Protein AF-A0A1E2WK47-F1 (afdb_monomer_lite)

Radius of gyration: 13.28 Å; chains: 1; bounding box: 25×28×36 Å

Secondary structure (DSSP, 8-state):
-HHHHTT----TTTHHHHTT--TT---HHHHHHHHHHTT---------TT-GGGSPSSEEEEETTTEEEEEEEEETTEEEEE--

Structure (mmCIF, N/CA/C/O backbone):
data_AF-A0A1E2WK47-F1
#
_entry.id   AF-A0A1E2WK47-F1
#
loop_
_atom_site.group_PDB
_atom_site.id
_atom_site.type_symbol
_atom_site.label_atom_id
_atom_site.label_alt_id
_atom_site.label_comp_id
_atom_site.label_asym_id
_atom_site.label_entity_id
_atom_site.label_seq_id
_atom_site.pdbx_PDB_ins_code
_atom_site.Cartn_x
_atom_site.Cartn_y
_atom_site.Cartn_z
_atom_site.occupancy
_atom_site.B_iso_or_equiv
_atom_site.auth_seq_id
_atom_site.auth_comp_id
_atom_site.auth_asym_id
_atom_site.auth_atom_id
_atom_site.pdbx_PDB_model_num
ATOM 1 N N . MET A 1 1 ? -3.345 3.738 -9.138 1.00 89.88 1 MET A N 1
ATOM 2 C CA . MET A 1 1 ? -4.007 4.403 -7.992 1.00 89.88 1 MET A CA 1
ATOM 3 C C . MET A 1 1 ? -2.997 5.042 -7.043 1.00 89.88 1 MET A C 1
ATOM 5 O O . MET A 1 1 ? -2.915 6.258 -7.042 1.00 89.88 1 MET A O 1
ATOM 9 N N . ILE A 1 2 ? -2.185 4.276 -6.297 1.00 92.25 2 ILE A N 1
ATOM 10 C CA . ILE A 1 2 ? -1.221 4.846 -5.324 1.00 92.25 2 ILE A CA 1
ATOM 11 C C . ILE A 1 2 ? -0.241 5.839 -5.965 1.00 92.25 2 ILE A C 1
ATOM 13 O O . ILE A 1 2 ? -0.041 6.922 -5.430 1.00 92.25 2 ILE A O 1
ATOM 17 N N . SER A 1 3 ? 0.319 5.530 -7.136 1.00 91.50 3 SER A N 1
ATOM 18 C CA . SER A 1 3 ? 1.234 6.467 -7.801 1.00 91.50 3 SER A CA 1
ATOM 19 C C . SER A 1 3 ? 0.572 7.785 -8.197 1.00 91.50 3 SER A C 1
ATOM 21 O O . SER A 1 3 ? 1.155 8.839 -7.980 1.00 91.50 3 SER A O 1
ATOM 23 N N . GLN A 1 4 ? -0.681 7.747 -8.660 1.00 90.69 4 GLN A N 1
ATOM 24 C CA . GLN A 1 4 ? -1.446 8.960 -8.975 1.00 90.69 4 GLN A CA 1
ATOM 25 C C . GLN A 1 4 ? -1.729 9.806 -7.727 1.00 90.69 4 GLN A C 1
ATOM 27 O O . GLN A 1 4 ? -1.708 11.027 -7.817 1.00 90.69 4 GLN A O 1
ATOM 32 N N . TYR A 1 5 ? -1.945 9.179 -6.563 1.00 91.12 5 TYR A N 1
ATOM 33 C CA . TYR A 1 5 ? -2.097 9.894 -5.289 1.00 91.12 5 TYR A CA 1
ATOM 34 C C . TYR A 1 5 ? -0.845 10.708 -4.925 1.00 91.12 5 TYR A C 1
ATOM 36 O O . TYR A 1 5 ? -0.958 11.786 -4.352 1.00 91.12 5 TYR A O 1
ATOM 44 N N . TRP A 1 6 ? 0.336 10.232 -5.323 1.00 91.31 6 TRP A N 1
ATOM 45 C CA . TRP A 1 6 ? 1.614 10.933 -5.168 1.00 91.31 6 TRP A CA 1
ATOM 46 C C . TRP A 1 6 ? 2.033 11.722 -6.420 1.00 91.31 6 TRP A C 1
ATOM 48 O O . TRP A 1 6 ? 3.219 11.969 -6.624 1.00 91.31 6 TRP A O 1
ATOM 58 N N . SER A 1 7 ? 1.079 12.094 -7.280 1.00 91.44 7 SER A N 1
ATOM 59 C CA . SER A 1 7 ? 1.308 12.867 -8.513 1.00 91.44 7 SER A CA 1
ATOM 60 C C . SER A 1 7 ? 2.251 12.210 -9.534 1.00 91.44 7 SER A C 1
ATOM 62 O O . SER A 1 7 ? 2.735 12.871 -10.451 1.00 91.44 7 SER A O 1
ATOM 64 N N . LEU A 1 8 ? 2.483 10.899 -9.425 1.00 89.69 8 LEU A N 1
ATOM 65 C CA . LEU A 1 8 ? 3.223 10.113 -10.406 1.00 89.69 8 LEU A CA 1
ATOM 66 C C . LEU A 1 8 ? 2.244 9.489 -11.411 1.00 89.69 8 LEU A C 1
ATOM 68 O O . LEU A 1 8 ? 1.588 8.474 -11.148 1.00 89.69 8 LEU A O 1
ATOM 72 N N . CYS A 1 9 ? 2.156 10.107 -12.587 1.00 86.25 9 CYS A N 1
ATOM 73 C CA . CYS A 1 9 ? 1.342 9.623 -13.696 1.00 86.25 9 CYS A CA 1
ATOM 74 C C . CYS A 1 9 ? 2.033 8.451 -14.399 1.00 86.25 9 CYS A C 1
ATOM 76 O O . CYS A 1 9 ? 3.000 8.629 -15.135 1.00 86.25 9 CYS A O 1
ATOM 78 N N . LEU A 1 10 ? 1.510 7.244 -14.189 1.00 84.19 10 LEU A N 1
ATOM 79 C CA . LEU A 1 10 ? 1.970 6.036 -14.868 1.00 84.19 10 LEU A CA 1
ATOM 80 C C . LEU A 1 10 ? 1.036 5.686 -16.023 1.00 84.19 10 LEU A C 1
ATOM 82 O O . LEU A 1 10 ? -0.187 5.765 -15.889 1.00 84.19 10 LEU A O 1
ATOM 86 N N . ASN A 1 11 ? 1.613 5.243 -17.139 1.00 81.88 11 ASN A N 1
ATOM 87 C CA . ASN A 1 11 ? 0.836 4.682 -18.233 1.00 81.88 11 ASN A CA 1
ATOM 88 C C . ASN A 1 11 ? 0.344 3.275 -17.841 1.00 81.88 11 ASN A C 1
ATOM 90 O O . ASN A 1 11 ? 1.135 2.372 -17.563 1.00 81.88 11 ASN A O 1
ATOM 94 N N . LEU A 1 12 ? -0.978 3.090 -17.825 1.00 75.12 12 LEU A N 1
ATOM 95 C CA . LEU A 1 12 ? -1.616 1.821 -17.464 1.00 75.12 12 LEU A CA 1
ATOM 96 C C . LEU A 1 12 ? -1.243 0.675 -18.414 1.00 75.12 12 LEU A C 1
ATOM 98 O O . LEU A 1 12 ? -1.239 -0.475 -17.990 1.00 75.12 12 LEU A O 1
ATOM 102 N N . TYR A 1 13 ? -0.881 0.974 -19.662 1.00 74.31 13 TYR A N 1
ATOM 103 C CA . TYR A 1 13 ? -0.478 -0.034 -20.643 1.00 74.31 13 TYR A CA 1
ATOM 104 C C . TYR A 1 13 ? 0.956 -0.541 -20.433 1.00 74.31 13 TYR A C 1
ATOM 106 O O . TYR A 1 13 ? 1.265 -1.671 -20.805 1.00 74.31 13 TYR A O 1
ATOM 114 N N . THR A 1 14 ? 1.837 0.254 -19.816 1.00 71.62 14 THR A N 1
ATOM 115 C CA . THR A 1 14 ? 3.245 -0.125 -19.588 1.00 71.62 14 THR A CA 1
ATOM 116 C C . THR A 1 14 ? 3.473 -0.743 -18.208 1.00 71.62 14 THR A C 1
ATOM 118 O O . THR A 1 14 ? 4.392 -1.539 -18.028 1.00 71.62 14 THR A O 1
ATOM 121 N N . LEU A 1 15 ? 2.606 -0.441 -17.239 1.00 72.31 15 LEU A N 1
ATOM 122 C CA . LEU A 1 15 ? 2.653 -0.982 -15.876 1.00 72.31 15 LEU A CA 1
ATOM 123 C C . LEU A 1 15 ? 2.701 -2.526 -15.820 1.00 72.31 15 LEU A C 1
ATOM 125 O O . LEU A 1 15 ? 3.578 -3.059 -15.139 1.00 72.31 15 LEU A O 1
ATOM 129 N N . PRO A 1 16 ? 1.843 -3.270 -16.548 1.00 67.69 16 PRO A N 1
ATOM 130 C CA . PRO A 1 16 ? 1.894 -4.733 -16.566 1.00 67.69 16 PRO A CA 1
ATOM 131 C C . PRO A 1 16 ? 3.193 -5.296 -17.159 1.00 67.69 16 PRO A C 1
ATOM 133 O O . PRO A 1 16 ? 3.668 -6.342 -16.716 1.00 67.69 16 PRO A O 1
ATOM 136 N N . GLN A 1 17 ? 3.798 -4.588 -18.121 1.00 62.56 17 GLN A N 1
ATOM 137 C CA . GLN A 1 17 ? 5.075 -4.983 -18.726 1.00 62.56 17 GLN A CA 1
ATOM 138 C C . GLN A 1 17 ? 6.228 -4.856 -17.721 1.00 62.56 17 GLN A C 1
ATOM 140 O O . GLN A 1 17 ? 7.065 -5.751 -17.626 1.00 62.56 17 GLN A O 1
ATOM 145 N N . LEU A 1 18 ? 6.226 -3.792 -16.909 1.00 62.75 18 LEU A N 1
ATOM 146 C CA . LEU A 1 18 ? 7.181 -3.606 -15.806 1.00 62.75 18 LEU A CA 1
ATOM 147 C C . LEU A 1 18 ? 7.000 -4.656 -14.701 1.00 62.75 18 LEU A C 1
ATOM 149 O O . LEU A 1 18 ? 7.959 -5.048 -14.040 1.00 62.75 18 LEU A O 1
ATOM 153 N N . ALA A 1 19 ? 5.768 -5.125 -14.521 1.00 61.28 19 ALA A N 1
ATOM 154 C CA . ALA A 1 19 ? 5.387 -6.061 -13.476 1.00 61.28 19 ALA A CA 1
ATOM 155 C C . ALA A 1 19 ? 5.545 -7.542 -13.833 1.00 61.28 19 ALA A C 1
ATOM 157 O O . ALA A 1 19 ? 5.296 -8.383 -12.970 1.00 61.28 19 ALA A O 1
ATOM 158 N N . ARG A 1 20 ? 5.989 -7.863 -15.063 1.00 60.00 20 ARG A N 1
ATOM 159 C CA . ARG A 1 20 ? 6.107 -9.242 -15.587 1.00 60.00 20 ARG A CA 1
ATOM 160 C C . ARG A 1 20 ? 4.865 -10.072 -15.237 1.00 60.00 20 ARG A C 1
ATOM 162 O O . ARG A 1 20 ? 4.971 -11.202 -14.766 1.00 60.00 20 ARG A O 1
ATOM 169 N N . VAL A 1 21 ? 3.688 -9.458 -15.380 1.00 59.12 21 VAL A N 1
ATOM 170 C CA . VAL A 1 21 ? 2.419 -10.080 -14.997 1.00 59.12 21 VAL A CA 1
ATOM 171 C C . VAL A 1 21 ? 2.078 -11.127 -16.041 1.00 59.12 21 VAL A C 1
ATOM 173 O O . VAL A 1 21 ? 1.502 -10.812 -17.080 1.00 59.12 21 VAL A O 1
ATOM 176 N N . ASP A 1 22 ? 2.418 -12.382 -15.767 1.00 52.41 22 ASP A N 1
ATOM 177 C CA . ASP A 1 22 ? 1.767 -13.482 -16.462 1.00 52.41 22 ASP A CA 1
ATOM 178 C C . ASP A 1 22 ? 0.271 -13.427 -16.146 1.00 52.41 22 ASP A C 1
ATOM 180 O O . ASP A 1 22 ? -0.150 -13.016 -15.061 1.00 52.41 22 ASP A O 1
ATOM 184 N N . HIS A 1 23 ? -0.539 -13.867 -17.101 1.00 54.81 23 HIS A N 1
ATOM 185 C CA . HIS A 1 23 ? -2.002 -13.736 -17.187 1.00 54.81 23 HIS A CA 1
ATOM 186 C C . HIS A 1 23 ? -2.790 -14.379 -16.017 1.00 54.81 23 HIS A C 1
ATOM 188 O O . HIS A 1 23 ? -4.003 -14.545 -16.098 1.00 54.81 23 HIS A O 1
ATOM 194 N N . ARG A 1 24 ? -2.109 -14.808 -14.948 1.00 56.66 24 ARG A N 1
ATOM 195 C CA . ARG A 1 24 ? -2.615 -15.675 -13.882 1.00 56.66 24 ARG A CA 1
ATOM 196 C C . ARG A 1 24 ? -2.780 -14.977 -12.526 1.00 56.66 24 ARG A C 1
ATOM 198 O O . ARG A 1 24 ? -3.710 -15.350 -11.815 1.00 56.66 24 ARG A O 1
ATOM 205 N N . ARG A 1 25 ? -1.937 -13.993 -12.173 1.00 68.69 25 ARG A N 1
ATOM 206 C CA . ARG A 1 25 ? -2.067 -13.041 -11.036 1.00 68.69 25 ARG A CA 1
ATOM 207 C C . ARG A 1 25 ? -0.708 -12.400 -10.740 1.00 68.69 25 ARG A C 1
ATOM 209 O O . ARG A 1 25 ? 0.316 -13.070 -10.821 1.00 68.69 25 ARG A O 1
ATOM 216 N N . VAL A 1 26 ? -0.703 -11.139 -10.309 1.00 77.94 26 VAL A N 1
ATOM 217 C CA . VAL A 1 26 ? 0.484 -10.524 -9.687 1.00 77.94 26 VAL A CA 1
ATOM 218 C C . VAL A 1 26 ? 0.641 -11.099 -8.283 1.00 77.94 26 VAL A C 1
ATOM 220 O O . VAL A 1 26 ? -0.316 -11.079 -7.521 1.00 77.94 26 VAL A O 1
ATOM 223 N N . SER A 1 27 ? 1.819 -11.610 -7.927 1.00 83.06 27 SER A N 1
ATOM 224 C CA . SER A 1 27 ? 2.112 -12.011 -6.545 1.00 83.06 27 SER A CA 1
ATOM 225 C C . SER A 1 27 ? 2.471 -10.795 -5.683 1.00 83.06 27 SER A C 1
ATOM 227 O O . SER A 1 27 ? 2.954 -9.786 -6.198 1.00 83.06 27 SER A O 1
ATOM 229 N N . LEU A 1 28 ? 2.333 -10.899 -4.355 1.00 85.38 28 LEU A N 1
ATOM 230 C CA . LEU A 1 28 ? 2.766 -9.843 -3.424 1.00 85.38 28 LEU A CA 1
ATOM 231 C C . LEU A 1 28 ? 4.241 -9.452 -3.624 1.00 85.38 28 LEU A C 1
ATOM 233 O O . LEU A 1 28 ? 4.593 -8.274 -3.576 1.00 85.38 28 LEU A O 1
ATOM 237 N N . GLN A 1 29 ? 5.105 -10.434 -3.888 1.00 85.31 29 GLN A N 1
ATOM 238 C CA . GLN A 1 29 ? 6.522 -10.194 -4.159 1.00 85.31 29 GLN A CA 1
ATOM 239 C C . GLN A 1 29 ? 6.732 -9.451 -5.487 1.00 85.31 29 GLN A C 1
ATOM 241 O O . GLN A 1 29 ? 7.544 -8.529 -5.550 1.00 85.31 29 GLN A O 1
ATOM 246 N N . GLY A 1 30 ? 5.985 -9.816 -6.535 1.00 85.50 30 GLY A N 1
ATOM 247 C CA . GLY A 1 30 ? 6.010 -9.109 -7.816 1.00 85.50 30 GLY A CA 1
ATOM 248 C C . GLY A 1 30 ? 5.559 -7.655 -7.670 1.00 85.50 30 GLY A C 1
A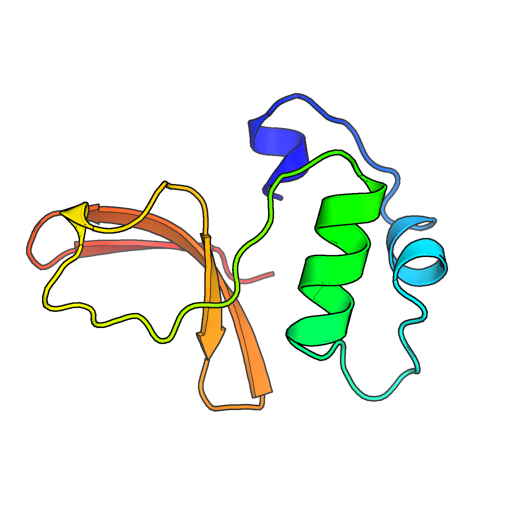TOM 249 O O . GLY A 1 30 ? 6.216 -6.749 -8.174 1.00 85.50 30 GLY A O 1
ATOM 250 N N . LEU A 1 31 ? 4.503 -7.421 -6.890 1.00 87.69 31 LEU A N 1
ATOM 251 C CA . LEU A 1 31 ? 3.985 -6.089 -6.590 1.00 87.69 31 LEU A CA 1
ATOM 252 C C . LEU A 1 31 ? 5.034 -5.202 -5.897 1.00 87.69 31 LEU A C 1
ATOM 254 O O . LEU A 1 31 ? 5.247 -4.058 -6.296 1.00 87.69 31 LEU A O 1
ATOM 258 N N . ALA A 1 32 ? 5.731 -5.736 -4.892 1.00 88.75 32 ALA A N 1
ATOM 259 C CA . ALA A 1 32 ? 6.794 -5.002 -4.213 1.00 88.75 32 ALA A CA 1
ATOM 260 C C . ALA A 1 32 ? 7.988 -4.730 -5.130 1.00 88.75 32 ALA A C 1
ATOM 262 O O . ALA A 1 32 ? 8.558 -3.641 -5.086 1.00 88.75 32 ALA A O 1
ATOM 263 N N . LYS A 1 33 ? 8.336 -5.678 -6.009 1.00 87.38 33 LYS A N 1
ATOM 264 C CA . LYS A 1 33 ? 9.409 -5.478 -6.986 1.00 87.38 33 LYS A CA 1
ATOM 265 C C . LYS A 1 33 ? 9.092 -4.328 -7.943 1.00 87.38 33 LYS A C 1
ATOM 267 O O . LYS A 1 33 ? 9.960 -3.505 -8.207 1.00 87.38 33 LYS A O 1
ATOM 272 N N . VAL A 1 34 ? 7.845 -4.236 -8.402 1.00 87.56 34 VAL A N 1
ATOM 273 C CA . VAL A 1 34 ? 7.362 -3.127 -9.241 1.00 87.56 34 VAL A CA 1
ATOM 274 C C . VAL A 1 34 ? 7.429 -1.807 -8.498 1.00 87.56 34 VAL A C 1
ATOM 276 O O . VAL A 1 34 ? 7.931 -0.830 -9.044 1.00 87.56 34 VAL A O 1
ATOM 279 N N . ALA A 1 35 ? 6.960 -1.774 -7.250 1.00 89.44 35 ALA A N 1
ATOM 280 C CA . ALA A 1 35 ? 7.017 -0.574 -6.428 1.00 89.44 35 ALA A CA 1
ATOM 281 C C . ALA A 1 35 ? 8.465 -0.075 -6.266 1.00 89.44 35 ALA A C 1
ATOM 283 O O . ALA A 1 35 ? 8.728 1.1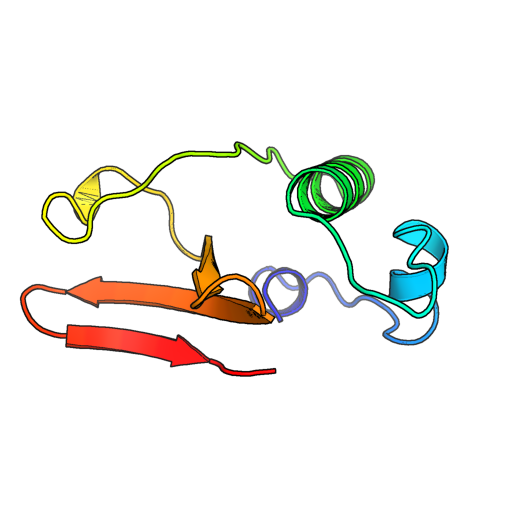04 -6.487 1.00 89.44 35 ALA A O 1
ATOM 284 N N . GLN A 1 36 ? 9.414 -0.978 -6.003 1.00 90.25 36 GLN A N 1
ATOM 285 C CA . GLN A 1 36 ? 10.842 -0.652 -5.946 1.00 90.25 36 GLN A CA 1
ATOM 286 C C . GLN A 1 36 ? 11.378 -0.119 -7.280 1.00 90.25 36 GLN A C 1
ATOM 288 O O . GLN A 1 36 ? 12.113 0.864 -7.296 1.00 90.25 36 GLN A O 1
ATOM 293 N N . THR A 1 37 ? 10.993 -0.717 -8.413 1.00 87.44 37 THR A N 1
ATOM 294 C CA . THR A 1 37 ? 11.379 -0.222 -9.747 1.00 87.44 37 THR A CA 1
ATOM 295 C C . THR A 1 37 ? 10.814 1.168 -10.047 1.00 87.44 37 THR A C 1
ATOM 297 O O . THR A 1 37 ? 11.443 1.939 -10.764 1.00 87.44 37 THR A O 1
ATOM 300 N N . LEU A 1 38 ? 9.664 1.516 -9.469 1.00 87.81 38 LEU A N 1
ATOM 301 C CA . LEU A 1 38 ? 9.066 2.851 -9.551 1.00 87.81 38 LEU A CA 1
ATOM 302 C C . LEU A 1 38 ? 9.674 3.854 -8.550 1.00 87.81 38 LEU A C 1
ATOM 304 O O . LEU A 1 38 ? 9.250 5.007 -8.527 1.00 87.81 38 LEU A O 1
ATOM 308 N N . GLY A 1 39 ? 10.652 3.436 -7.738 1.00 90.56 39 GLY A N 1
ATOM 309 C CA . GLY A 1 39 ? 11.339 4.284 -6.761 1.00 90.56 39 GLY A CA 1
ATOM 310 C C . GLY A 1 39 ? 10.686 4.338 -5.378 1.00 90.56 39 GLY A C 1
ATOM 311 O O . GLY A 1 39 ? 11.091 5.156 -4.556 1.00 90.56 39 GLY A O 1
ATOM 312 N N . TYR A 1 40 ? 9.695 3.489 -5.095 1.00 91.00 40 TYR A N 1
ATOM 313 C CA . TYR A 1 40 ? 9.111 3.389 -3.758 1.00 91.00 40 TYR A CA 1
ATOM 314 C C . TYR A 1 40 ? 9.929 2.469 -2.852 1.00 91.00 40 TYR A C 1
ATOM 316 O O . TYR A 1 40 ? 10.376 1.396 -3.262 1.00 91.00 40 TYR A O 1
ATOM 324 N N . GLU A 1 41 ? 10.015 2.828 -1.574 1.00 90.88 41 GLU A N 1
ATOM 325 C CA . GLU A 1 41 ? 10.358 1.869 -0.532 1.00 90.88 41 GLU A CA 1
ATOM 326 C C . GLU A 1 41 ? 9.120 1.015 -0.224 1.00 90.88 41 GLU A C 1
ATOM 328 O O . GLU A 1 41 ? 8.085 1.523 0.208 1.00 90.88 41 GLU A O 1
ATOM 333 N N . ALA A 1 42 ? 9.198 -0.285 -0.513 1.00 89.75 42 ALA A N 1
ATOM 334 C CA . ALA A 1 42 ? 8.084 -1.212 -0.356 1.00 89.75 42 ALA A CA 1
ATOM 335 C C . ALA A 1 42 ? 8.448 -2.342 0.609 1.00 89.75 42 ALA A C 1
ATOM 337 O O . ALA A 1 42 ? 9.439 -3.048 0.408 1.00 89.75 42 ALA A O 1
ATOM 338 N N . LEU A 1 43 ? 7.603 -2.537 1.622 1.00 88.12 43 LEU A N 1
ATOM 339 C CA . LEU A 1 43 ? 7.725 -3.593 2.623 1.00 88.12 43 LEU A CA 1
ATOM 340 C C . LEU A 1 43 ? 6.502 -4.510 2.559 1.00 88.12 43 LEU A C 1
ATOM 342 O O . LEU A 1 43 ? 5.364 -4.043 2.567 1.00 88.12 43 LEU A O 1
ATOM 346 N N . LEU A 1 44 ? 6.735 -5.824 2.527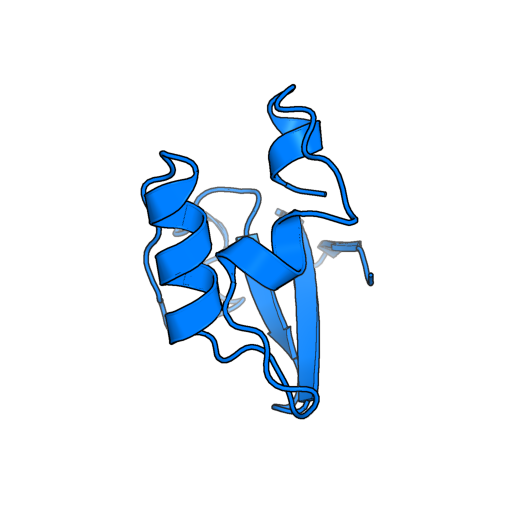 1.00 89.00 44 LEU A N 1
ATOM 347 C CA . LEU A 1 44 ? 5.674 -6.808 2.725 1.00 89.00 44 LEU A CA 1
ATOM 348 C C . LEU A 1 44 ? 5.550 -7.078 4.217 1.00 89.00 44 LEU A C 1
ATOM 350 O O . LEU A 1 44 ? 6.485 -7.572 4.846 1.00 89.00 44 LEU A O 1
ATOM 354 N N . VAL A 1 45 ? 4.381 -6.792 4.774 1.00 87.94 45 VAL A N 1
ATOM 355 C CA . VAL A 1 45 ? 4.105 -7.007 6.192 1.00 87.94 45 VAL A CA 1
ATOM 356 C C . VAL A 1 45 ? 2.830 -7.815 6.358 1.00 87.94 45 VAL A C 1
ATOM 358 O O . VAL A 1 45 ? 1.851 -7.628 5.634 1.00 87.94 45 VAL A O 1
ATOM 361 N N . ARG A 1 46 ? 2.817 -8.705 7.352 1.00 86.12 46 ARG A N 1
ATOM 362 C CA . ARG A 1 46 ? 1.568 -9.281 7.845 1.00 86.12 46 ARG A CA 1
ATOM 363 C C . ARG A 1 46 ? 0.932 -8.264 8.785 1.00 86.12 46 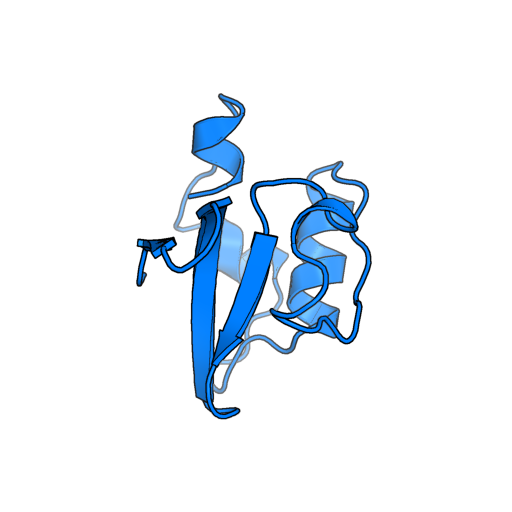ARG A C 1
ATOM 365 O O . ARG A 1 46 ? 1.374 -8.110 9.921 1.00 86.12 46 ARG A O 1
ATOM 372 N N . ALA A 1 47 ? -0.072 -7.552 8.287 1.00 82.50 47 ALA A N 1
ATOM 373 C CA . ALA A 1 47 ? -0.764 -6.530 9.055 1.00 82.50 47 ALA A CA 1
ATOM 374 C C . ALA A 1 47 ? -1.917 -7.104 9.891 1.00 82.50 47 ALA A C 1
ATOM 376 O O . ALA A 1 47 ? -2.512 -8.125 9.543 1.00 82.50 47 ALA A O 1
ATOM 377 N N . SER A 1 48 ? -2.244 -6.418 10.988 1.00 81.81 48 SER A N 1
ATOM 378 C CA . SER A 1 48 ? -3.463 -6.649 11.767 1.00 81.81 48 SER A CA 1
ATOM 379 C C . SER A 1 48 ? -4.276 -5.364 11.845 1.00 81.81 48 SER A C 1
ATOM 381 O O . SER A 1 48 ? -3.731 -4.305 12.159 1.00 81.81 48 SER A O 1
ATOM 383 N N . LEU A 1 49 ? -5.593 -5.467 11.647 1.00 77.06 49 LEU A N 1
ATOM 384 C CA . LEU A 1 49 ? -6.517 -4.337 11.799 1.00 77.06 49 LEU A CA 1
ATOM 385 C C . LEU A 1 49 ? -6.549 -3.780 13.230 1.00 77.06 49 LEU A C 1
ATOM 387 O O . LEU A 1 49 ? -6.950 -2.641 13.430 1.00 77.06 49 LEU A O 1
ATOM 391 N N . SER A 1 50 ? -6.088 -4.551 14.221 1.00 77.88 50 SER A N 1
ATOM 392 C CA . SER A 1 50 ? -5.989 -4.103 15.615 1.00 77.88 50 SER A CA 1
ATOM 393 C C . SER A 1 50 ? -4.885 -3.070 15.872 1.00 77.88 50 SER A C 1
ATOM 395 O O . SER A 1 50 ? -4.843 -2.500 16.959 1.00 77.88 50 SER A O 1
ATOM 397 N N . LYS A 1 51 ? -3.982 -2.830 14.910 1.00 76.19 51 LYS A N 1
ATOM 398 C CA . LYS A 1 51 ? -2.861 -1.881 15.040 1.00 76.19 51 LYS A CA 1
ATOM 399 C C . LYS A 1 51 ? -2.773 -0.941 13.828 1.00 76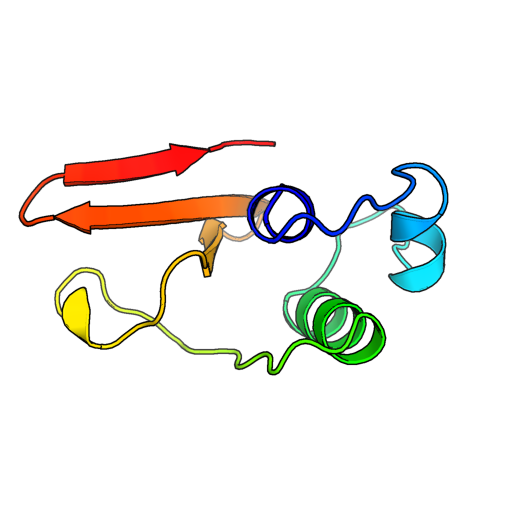.19 51 LYS A C 1
ATOM 401 O O . LYS A 1 51 ? -1.787 -0.982 13.093 1.00 76.19 51 LYS A O 1
ATOM 406 N N . PRO A 1 52 ? -3.796 -0.106 13.589 1.00 68.81 52 PRO A N 1
ATOM 407 C CA . PRO A 1 52 ? -3.876 0.712 12.381 1.00 68.81 52 PRO A CA 1
ATOM 408 C C . PRO A 1 52 ? -2.768 1.768 12.278 1.00 68.81 52 PRO A C 1
ATOM 410 O O . PRO A 1 52 ? -2.288 2.032 11.180 1.00 68.81 52 PRO A O 1
ATOM 413 N N . ASP A 1 53 ? -2.309 2.308 13.410 1.00 69.00 53 ASP A N 1
ATOM 414 C CA . ASP A 1 53 ? -1.287 3.365 13.452 1.00 69.00 53 ASP A CA 1
ATOM 415 C C . ASP A 1 53 ? 0.140 2.847 13.208 1.00 69.00 53 ASP A C 1
ATOM 417 O O . ASP A 1 53 ? 1.082 3.626 13.106 1.00 69.00 53 ASP A O 1
ATOM 421 N N . SER A 1 54 ? 0.325 1.526 13.113 1.00 74.44 54 SER A N 1
ATOM 422 C CA . SER A 1 54 ? 1.640 0.916 12.879 1.00 74.44 54 SER A CA 1
ATOM 423 C C . SER A 1 54 ? 2.084 0.947 11.414 1.00 74.44 54 SER A C 1
ATOM 425 O O . SER A 1 54 ? 3.196 0.512 11.121 1.00 74.44 54 SER A O 1
ATOM 427 N N . TYR A 1 55 ? 1.239 1.421 10.492 1.00 78.62 55 TYR A N 1
ATOM 428 C CA . TYR A 1 55 ? 1.484 1.305 9.055 1.00 78.62 55 TYR A CA 1
ATOM 429 C C . TYR A 1 55 ? 1.250 2.626 8.310 1.00 78.62 55 TYR A C 1
ATOM 431 O O . TYR A 1 55 ? 0.300 3.362 8.577 1.00 78.62 55 TYR A O 1
ATOM 439 N N . TYR A 1 56 ? 2.110 2.910 7.331 1.00 83.56 56 TYR A N 1
ATOM 440 C CA . TYR A 1 56 ? 2.017 4.097 6.479 1.00 83.56 56 TYR A CA 1
ATOM 441 C C . TYR A 1 56 ? 0.868 3.970 5.481 1.00 83.56 56 TYR A C 1
ATOM 443 O O . TYR A 1 56 ? 0.730 2.935 4.847 1.00 83.56 56 TYR A O 1
ATOM 451 N N . ASN A 1 57 ? 0.075 5.023 5.288 1.00 86.56 57 ASN A N 1
ATOM 452 C CA . ASN A 1 57 ? -0.963 5.066 4.254 1.00 86.56 57 ASN A CA 1
ATOM 453 C C . ASN A 1 57 ? -0.471 5.830 3.008 1.00 86.56 57 ASN A C 1
ATOM 455 O O . ASN A 1 57 ? 0.221 6.838 3.173 1.00 86.56 57 ASN A O 1
ATOM 459 N N . PRO A 1 58 ? -0.874 5.445 1.780 1.00 91.50 58 PRO A N 1
ATOM 460 C CA . PRO A 1 58 ? -1.745 4.315 1.427 1.00 91.50 58 PRO A CA 1
ATOM 461 C C . PRO A 1 58 ? -1.010 2.970 1.294 1.00 91.50 58 PRO A C 1
ATOM 463 O O . PRO A 1 58 ? 0.178 2.925 0.988 1.00 91.50 58 PRO A O 1
ATOM 466 N N . GLN A 1 59 ? -1.749 1.871 1.459 1.00 91.25 59 GLN A N 1
ATOM 467 C CA . GLN A 1 59 ? -1.235 0.494 1.446 1.00 91.25 59 GLN A CA 1
ATOM 468 C C . GLN A 1 59 ? -1.982 -0.360 0.425 1.00 91.25 59 GLN A C 1
ATOM 470 O O . GLN A 1 59 ? -3.133 -0.078 0.093 1.00 91.25 59 GLN A O 1
ATOM 475 N N . ILE A 1 60 ? -1.356 -1.447 -0.029 1.00 92.06 60 ILE A N 1
ATOM 476 C CA . ILE A 1 60 ? -2.030 -2.485 -0.818 1.00 92.06 60 ILE A CA 1
ATOM 477 C C . ILE A 1 60 ? -2.239 -3.696 0.085 1.00 92.06 60 ILE A C 1
ATOM 479 O O . ILE A 1 60 ? -1.276 -4.245 0.615 1.00 92.06 60 ILE A O 1
ATOM 483 N N . ALA A 1 61 ? -3.493 -4.111 0.256 1.00 91.00 61 ALA A N 1
ATOM 484 C CA . ALA A 1 61 ? -3.850 -5.274 1.057 1.00 91.00 61 ALA A CA 1
ATOM 485 C C . ALA A 1 61 ? -4.236 -6.451 0.159 1.00 91.00 61 ALA A C 1
ATOM 487 O O . ALA A 1 61 ? -4.949 -6.285 -0.835 1.00 91.00 61 ALA A O 1
ATOM 488 N N . HIS A 1 62 ? -3.779 -7.645 0.535 1.00 89.56 62 HIS A N 1
ATOM 489 C CA . HIS A 1 62 ? -4.239 -8.893 -0.063 1.00 89.56 62 HIS A CA 1
ATOM 490 C C . HIS A 1 62 ? -5.581 -9.285 0.557 1.00 89.56 62 HIS A C 1
ATOM 492 O O . HIS A 1 62 ? -5.713 -9.337 1.779 1.00 89.56 62 HIS A O 1
ATOM 498 N N . TRP A 1 63 ? -6.575 -9.545 -0.283 1.00 86.44 63 TRP A N 1
ATOM 499 C CA . TRP A 1 63 ? -7.937 -9.858 0.119 1.00 86.44 63 TRP A CA 1
ATOM 500 C C . TRP A 1 63 ? -8.304 -11.271 -0.328 1.00 86.44 63 TRP A C 1
ATOM 502 O O . TRP A 1 63 ? -8.357 -11.562 -1.526 1.00 86.44 63 TRP A O 1
ATOM 512 N N . GLN A 1 64 ? -8.569 -12.141 0.652 1.00 84.31 64 GLN A N 1
ATOM 513 C CA . GLN A 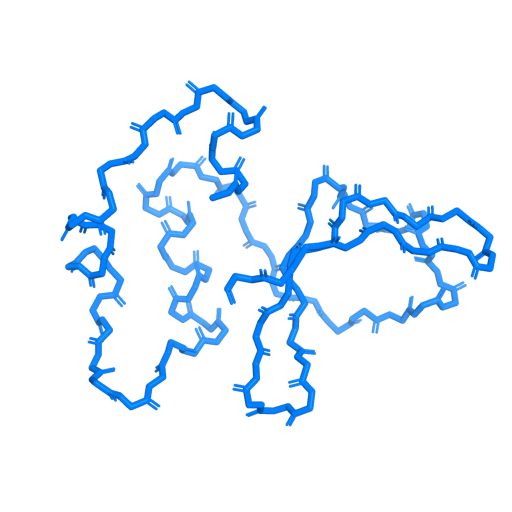1 64 ? -9.044 -13.518 0.452 1.00 84.31 64 GLN A CA 1
ATOM 514 C C . GLN A 1 64 ? -8.214 -14.342 -0.550 1.00 84.31 64 GLN A C 1
ATOM 516 O O . GLN A 1 64 ? -8.757 -15.176 -1.264 1.00 84.31 64 GLN A O 1
ATOM 521 N N . GLU A 1 65 ? -6.904 -14.104 -0.631 1.00 80.38 65 GLU A N 1
ATOM 522 C CA . GLU A 1 65 ? -5.980 -14.829 -1.519 1.00 80.38 65 GLU A CA 1
ATOM 523 C C . GLU A 1 65 ? -6.254 -14.715 -3.031 1.00 80.38 65 GLU A C 1
ATOM 525 O O . GLU A 1 65 ? -5.607 -15.378 -3.843 1.00 80.38 65 GLU A O 1
ATOM 530 N N . ILE A 1 66 ? -7.200 -13.864 -3.437 1.00 83.69 66 ILE A N 1
ATOM 531 C CA . ILE A 1 66 ? -7.624 -13.744 -4.837 1.00 83.69 66 ILE A CA 1
ATOM 532 C C . ILE A 1 66 ? -7.659 -12.303 -5.338 1.00 83.69 66 ILE A C 1
ATOM 534 O O . ILE A 1 66 ? -7.761 -12.086 -6.546 1.00 83.69 66 ILE A O 1
ATOM 538 N N . HIS A 1 67 ? -7.587 -11.311 -4.459 1.00 87.12 67 HIS A N 1
ATOM 539 C CA . HIS A 1 67 ? -7.814 -9.928 -4.850 1.00 87.12 67 HIS A CA 1
ATOM 540 C C . HIS A 1 67 ? -6.891 -8.963 -4.105 1.00 87.12 67 HIS A C 1
ATOM 542 O O . HIS A 1 67 ? -6.379 -9.275 -3.032 1.00 87.12 67 HIS A O 1
ATOM 548 N N . TYR A 1 68 ? -6.676 -7.782 -4.682 1.00 89.56 68 TYR A N 1
ATOM 549 C CA . TYR A 1 68 ? -5.901 -6.709 -4.068 1.00 89.56 68 TYR A CA 1
ATOM 550 C C . TYR A 1 68 ? -6.761 -5.463 -3.958 1.00 89.56 68 TYR A C 1
ATOM 552 O O . TYR A 1 68 ? -7.380 -5.050 -4.933 1.00 89.56 68 TYR A O 1
ATOM 560 N N . ILE A 1 69 ? -6.751 -4.844 -2.783 1.00 92.44 69 ILE A N 1
ATOM 561 C CA . ILE A 1 69 ? -7.423 -3.567 -2.544 1.00 92.44 69 ILE A CA 1
ATOM 562 C C . ILE A 1 69 ? -6.410 -2.511 -2.125 1.00 92.44 69 ILE A C 1
ATOM 564 O O . ILE A 1 69 ? -5.373 -2.825 -1.537 1.00 92.44 69 ILE A O 1
ATOM 568 N N . VAL A 1 70 ? -6.729 -1.247 -2.388 1.00 93.75 70 VAL A N 1
ATOM 569 C CA . VAL A 1 70 ? -5.963 -0.120 -1.851 1.00 93.75 70 VAL A CA 1
ATOM 570 C C . VAL A 1 70 ? -6.629 0.345 -0.565 1.00 93.75 70 VAL A C 1
ATOM 572 O O . VAL A 1 70 ? -7.810 0.685 -0.571 1.00 93.75 70 VAL A O 1
ATOM 575 N N . VAL A 1 71 ? -5.878 0.373 0.532 1.00 92.31 71 VAL A N 1
ATOM 576 C CA . VAL A 1 71 ? -6.304 0.931 1.818 1.00 92.31 71 VAL A CA 1
ATOM 577 C C . VAL A 1 71 ? -5.729 2.337 1.939 1.00 92.31 71 VAL A C 1
ATOM 579 O O . VAL A 1 71 ? -4.515 2.526 1.960 1.00 92.31 71 VAL A O 1
ATOM 582 N N . TRP A 1 72 ? -6.607 3.333 2.013 1.00 92.75 72 TRP A N 1
ATOM 583 C CA . TRP A 1 72 ? -6.217 4.743 2.080 1.00 92.75 72 TRP A CA 1
ATOM 584 C C . TRP A 1 72 ? -6.110 5.258 3.507 1.00 92.75 72 TRP A C 1
ATOM 586 O O . TRP A 1 72 ? -5.297 6.133 3.792 1.00 92.75 72 TRP A O 1
ATOM 596 N N . ARG A 1 73 ? -6.982 4.782 4.396 1.00 90.56 73 ARG A N 1
ATOM 597 C CA . ARG A 1 73 ? -7.033 5.233 5.786 1.00 90.56 73 ARG A CA 1
ATOM 598 C C . ARG A 1 73 ? -7.763 4.213 6.639 1.00 90.56 73 ARG A C 1
ATOM 600 O O . ARG A 1 73 ? -8.827 3.741 6.249 1.00 90.56 73 ARG A O 1
ATOM 607 N N . VAL A 1 74 ? -7.243 3.966 7.833 1.00 88.88 74 VAL A N 1
ATOM 608 C CA . VAL A 1 74 ? -7.949 3.256 8.901 1.00 88.88 74 VAL A CA 1
ATOM 609 C C . VAL A 1 74 ? -8.192 4.253 10.031 1.00 88.88 74 VAL A C 1
ATOM 611 O O . VAL A 1 74 ? -7.276 4.975 10.416 1.00 88.88 74 VAL A O 1
ATOM 614 N N . LYS A 1 75 ? -9.428 4.355 10.523 1.00 87.44 75 LYS A N 1
ATOM 615 C CA . LYS A 1 75 ? -9.800 5.240 11.633 1.00 87.44 75 LYS A CA 1
ATOM 616 C C . LYS A 1 75 ? -10.827 4.544 12.518 1.00 87.44 75 LYS A C 1
ATOM 618 O O . LYS A 1 75 ? -12.004 4.499 12.166 1.00 87.44 75 LYS A O 1
ATOM 623 N N . GLY A 1 76 ? -10.379 4.050 13.671 1.00 84.38 76 GLY A N 1
ATOM 624 C CA . GLY A 1 76 ? -11.233 3.320 14.607 1.00 84.38 76 GLY A CA 1
ATOM 625 C C . GLY A 1 76 ? -11.875 2.105 13.939 1.00 84.38 76 GLY A C 1
ATOM 626 O O . GLY A 1 76 ? -11.179 1.209 13.474 1.00 84.38 76 GLY A O 1
ATOM 627 N N . ASP A 1 77 ? -13.201 2.114 13.857 1.00 87.38 77 ASP A N 1
ATOM 628 C CA . ASP A 1 77 ? -14.041 1.072 13.263 1.00 87.38 77 ASP A CA 1
ATOM 629 C C . ASP A 1 77 ? -14.255 1.228 11.745 1.00 87.38 77 ASP A C 1
ATOM 631 O O . ASP A 1 77 ? -14.970 0.435 11.134 1.00 87.38 77 ASP A O 1
ATOM 635 N N . ARG A 1 78 ? -13.653 2.245 11.113 1.00 90.38 78 ARG A N 1
ATOM 636 C CA . ARG A 1 78 ? -13.865 2.563 9.693 1.00 90.38 78 ARG A CA 1
ATOM 637 C C . ARG A 1 78 ? -12.588 2.446 8.878 1.00 90.38 78 ARG A C 1
ATOM 639 O O . ARG A 1 78 ? -11.520 2.906 9.285 1.00 90.38 78 ARG A O 1
ATOM 646 N N . ILE A 1 79 ? -12.727 1.905 7.671 1.00 90.69 79 ILE A N 1
ATOM 647 C CA . ILE A 1 79 ? -11.638 1.756 6.704 1.00 90.69 79 ILE A CA 1
ATOM 648 C C . ILE A 1 79 ? -12.073 2.381 5.380 1.00 90.69 79 ILE A C 1
ATOM 650 O O . ILE A 1 79 ? -13.117 2.032 4.834 1.00 90.69 79 ILE A O 1
ATOM 654 N N . LEU A 1 80 ? -11.263 3.302 4.862 1.00 93.06 80 LEU A N 1
ATOM 655 C CA . LEU A 1 80 ? -11.418 3.838 3.516 1.00 93.06 80 LEU A CA 1
ATOM 656 C C . LEU A 1 80 ? -10.605 2.981 2.547 1.00 93.06 80 LEU A C 1
ATOM 658 O O . LEU A 1 80 ? -9.376 2.923 2.651 1.00 93.06 80 LEU A O 1
ATOM 662 N N . ILE A 1 81 ? -11.292 2.353 1.595 1.00 94.00 81 ILE A N 1
ATOM 663 C CA . ILE A 1 81 ? -10.688 1.465 0.601 1.00 94.00 81 ILE A CA 1
ATOM 664 C C . ILE A 1 81 ? -11.053 1.882 -0.822 1.00 94.00 81 ILE A C 1
ATOM 666 O O . ILE A 1 81 ? -12.032 2.593 -1.050 1.00 94.00 81 ILE A O 1
ATOM 670 N N . SER A 1 82 ? -10.292 1.388 -1.789 1.00 94.62 82 SER A N 1
ATOM 671 C CA . SER A 1 82 ? -10.719 1.318 -3.181 1.00 94.62 82 SER A CA 1
ATOM 672 C C . SER A 1 82 ? -10.493 -0.075 -3.741 1.00 94.62 82 SER A C 1
ATOM 674 O O . SER A 1 82 ? -9.469 -0.704 -3.458 1.00 94.62 82 SER A O 1
ATOM 676 N N . GLN A 1 83 ? -11.447 -0.522 -4.551 1.00 87.31 83 GLN A N 1
ATOM 677 C CA . GLN A 1 83 ? -11.352 -1.757 -5.318 1.00 87.31 83 GLN A CA 1
ATOM 678 C C . GLN A 1 83 ? -11.054 -1.416 -6.786 1.00 87.31 83 GLN A C 1
ATOM 680 O O . GLN A 1 83 ? -11.813 -0.633 -7.364 1.00 87.31 83 GLN A O 1
ATOM 685 N N . PRO A 1 84 ? -9.930 -1.906 -7.341 1.00 81.81 84 PRO A N 1
ATOM 686 C CA . PRO A 1 84 ? -9.587 -1.779 -8.757 1.00 81.81 84 PRO A CA 1
ATOM 687 C C . PRO A 1 84 ? -10.429 -2.669 -9.675 1.00 81.81 84 PRO A C 1
ATOM 689 O O . PRO A 1 84 ? -10.873 -3.748 -9.219 1.00 81.81 84 PRO A O 1
#

Foldseek 3Di:
DVCVVVVRDDDPVCLCVLLVDDPPDRDPVSVCSSCVVVVDDDDDDDDDLVCQVVDDPFDWDDDPVPAIKTWGGDDVPDTDIDGD

pLDDT: mean 83.11, std 10.24, range [52.41, 94.62]

Sequence (84 aa):
MISQYWSLCLNLYTLPQLARVDHRRVSLQGLAKVAQTLGYEALLVRASLSKPDSYYNPQIAHWQEIHYIVVWRVKGDRILISQP